Protein AF-A0A0E0GS01-F1 (afdb_monomer_lite)

Foldseek 3Di:
DDDPDAADEQDPDFDFWAWDQDADDDDDPQKDAQDDDPVHRRQWIDNQLPDIDGNGDLPDDPVNVLVVVVVCVVVVLDDPVQSVQLVVQCVVDPGDSVSVVCVVVNSNSSRYDGDDDDDDDDDDDDDGRRDTHD

Sequence (134 aa):
MARLFSPIKLPVHMPIIEFHQDEVWELPPQAEVLARSDMTGVEMFRLGDRAMGVQGHPEYSKDILMSIADRLLRNDLILDHQVDKAKASFDLRQPDKDLWKKVCRGFLKGRLQSSQQPQQQQHQKQQKAAQLVL

pLDDT: mean 82.75, std 20.48, range [32.06, 97.62]

Organism: Oryza nivara (NCBI:txid4536)

Radius of gyration: 16.57 Å; chains: 1; bounding box: 42×27×44 Å

InterPro domains:
  IPR029062 Class I glutamine amidotransferase-like [G3DSA:3.40.50.880] (2-126)
  IPR029062 Class I glutamine amidotransferase-l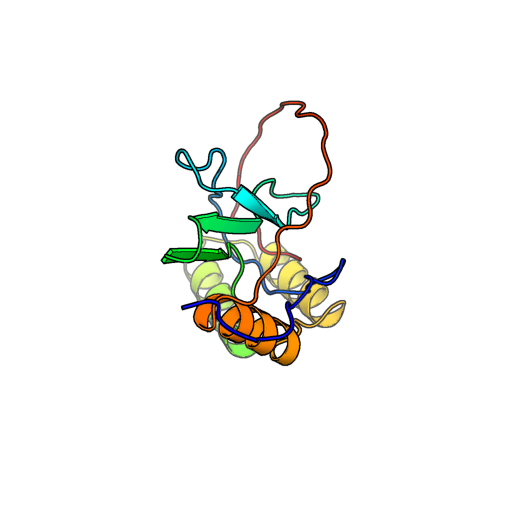ike [SSF52317] (14-109)
  IPR044992 Glutamine amidotransferase domain containing protein ChyE-like [PTHR42695] (12-110)

Secondary structure (DSSP, 8-state):
-------BPPPS------EES----SPPTTEEEEE--SS-S-SEEEETTTEEEESS-TT--HHHHHHHHHHHHTTTSS-HHHHHHHHHHHHHS---HHHHHHHHHHHHTT-BPP----------------EE--

Structure (mmCIF, N/CA/C/O backbone):
data_AF-A0A0E0GS01-F1
#
_entry.id   AF-A0A0E0GS01-F1
#
loop_
_atom_site.group_PDB
_atom_site.id
_atom_site.type_symbol
_atom_site.label_atom_id
_atom_site.label_alt_id
_atom_site.label_comp_id
_atom_site.label_asym_id
_atom_site.label_entity_id
_atom_site.label_seq_id
_atom_site.pdbx_PDB_ins_code
_atom_site.Cartn_x
_atom_site.Cartn_y
_atom_site.Cartn_z
_atom_site.occupancy
_atom_site.B_iso_or_equiv
_atom_site.auth_seq_id
_atom_site.auth_comp_id
_atom_site.auth_asym_id
_atom_site.auth_atom_id
_atom_site.pdbx_PDB_model_num
ATOM 1 N N . MET A 1 1 ? -23.626 0.649 23.499 1.00 39.34 1 MET A N 1
ATOM 2 C CA . MET A 1 1 ? -23.761 -0.717 22.946 1.00 39.34 1 MET A CA 1
ATOM 3 C C . MET A 1 1 ? -22.373 -1.307 22.748 1.00 39.34 1 MET A C 1
ATOM 5 O O . MET A 1 1 ? -21.724 -0.993 21.757 1.00 39.34 1 MET A O 1
ATOM 9 N N . ALA A 1 2 ? -21.878 -2.074 23.723 1.00 44.31 2 ALA A N 1
ATOM 10 C CA . ALA A 1 2 ? -20.568 -2.717 23.639 1.00 44.31 2 ALA A CA 1
ATOM 11 C C . ALA A 1 2 ? -20.612 -3.801 22.551 1.00 44.31 2 ALA A C 1
ATOM 13 O O . ALA A 1 2 ? -21.429 -4.718 22.614 1.00 44.31 2 ALA A O 1
ATOM 14 N N . ARG A 1 3 ? -19.794 -3.656 21.505 1.00 56.53 3 ARG A N 1
ATOM 15 C CA . ARG A 1 3 ? -19.748 -4.613 20.397 1.00 56.53 3 ARG A CA 1
ATOM 16 C C . ARG A 1 3 ? -18.987 -5.859 20.853 1.00 56.53 3 ARG A C 1
ATOM 18 O O . ARG A 1 3 ? -17.788 -5.804 21.091 1.00 56.53 3 ARG A O 1
ATOM 25 N N . LEU A 1 4 ? -19.710 -6.968 20.980 1.00 57.78 4 LEU A N 1
ATOM 26 C CA . LEU A 1 4 ? -19.246 -8.260 21.494 1.00 57.78 4 LEU A CA 1
ATOM 27 C C . LEU A 1 4 ? -18.451 -9.042 20.429 1.00 57.78 4 LEU A C 1
ATOM 29 O O . LEU A 1 4 ? -18.801 -10.161 20.066 1.00 57.78 4 LEU A O 1
ATOM 33 N N . PHE A 1 5 ? -17.416 -8.431 19.853 1.00 61.62 5 PHE A N 1
ATOM 34 C CA . PHE A 1 5 ? -16.590 -9.089 18.843 1.00 61.62 5 PHE A CA 1
ATOM 35 C C . PHE A 1 5 ? -15.165 -9.283 19.338 1.00 61.62 5 PHE A C 1
ATOM 37 O O . PHE A 1 5 ? -14.556 -8.357 19.868 1.00 61.62 5 PHE A O 1
ATOM 44 N N . SER A 1 6 ? -14.617 -10.477 19.099 1.00 73.81 6 SER A N 1
ATOM 45 C CA . SER A 1 6 ? -13.219 -10.765 19.402 1.00 73.81 6 SER A CA 1
ATOM 46 C C . SER A 1 6 ? -12.301 -9.795 18.645 1.00 73.81 6 SER A C 1
ATOM 48 O O . SER A 1 6 ? -12.467 -9.632 17.424 1.00 73.81 6 SER A O 1
ATOM 50 N N . PRO A 1 7 ? -11.354 -9.155 19.346 1.00 78.19 7 PRO A N 1
ATOM 51 C CA . PRO A 1 7 ? -10.407 -8.243 18.731 1.00 78.19 7 PRO A CA 1
ATOM 52 C C . PRO A 1 7 ? -9.440 -8.972 17.794 1.00 78.19 7 PRO A C 1
ATOM 54 O O . PRO A 1 7 ? -9.132 -10.150 17.974 1.00 78.19 7 PRO A O 1
ATOM 57 N N . ILE A 1 8 ? -8.946 -8.247 16.794 1.00 82.88 8 ILE A N 1
ATOM 58 C CA . ILE A 1 8 ? -7.881 -8.666 15.889 1.00 82.88 8 ILE A CA 1
ATOM 59 C C . ILE A 1 8 ? -6.621 -7.910 16.288 1.00 82.88 8 ILE A C 1
ATOM 61 O O . ILE A 1 8 ? -6.582 -6.678 16.248 1.00 82.88 8 ILE A O 1
ATOM 65 N N . LYS A 1 9 ? -5.588 -8.675 16.637 1.00 87.12 9 LYS A N 1
ATOM 66 C CA . LYS A 1 9 ? -4.231 -8.169 16.806 1.00 87.12 9 LYS A CA 1
ATOM 67 C C . LYS A 1 9 ? -3.534 -8.161 15.448 1.00 87.12 9 LYS A C 1
ATOM 69 O O . LYS A 1 9 ? -3.646 -9.133 14.699 1.00 87.12 9 LYS A O 1
ATOM 74 N N . LEU A 1 10 ? -2.840 -7.072 15.135 1.00 88.25 10 LEU A N 1
ATOM 75 C CA . LEU A 1 10 ? -2.025 -6.992 13.928 1.00 88.25 10 LEU A CA 1
ATOM 76 C C . LEU A 1 10 ? -0.849 -7.982 14.024 1.00 88.25 10 LEU A C 1
ATOM 78 O O . LEU A 1 10 ? -0.224 -8.069 15.087 1.00 88.25 10 LEU A O 1
ATOM 82 N N . PRO A 1 11 ? -0.547 -8.745 12.958 1.00 87.50 11 PRO A N 1
ATOM 83 C CA . PRO A 1 11 ? 0.676 -9.534 12.906 1.00 87.50 11 PRO A CA 1
ATOM 84 C C . PRO A 1 11 ? 1.915 -8.637 12.906 1.00 87.50 11 PRO A C 1
ATOM 86 O O . PRO A 1 11 ? 1.852 -7.468 12.540 1.00 87.50 11 PRO A O 1
ATOM 89 N N . VAL A 1 12 ? 3.058 -9.223 13.264 1.00 87.06 12 VAL A N 1
ATOM 90 C CA . VAL A 1 12 ? 4.358 -8.528 13.269 1.00 87.06 12 VAL A CA 1
ATOM 91 C C . VAL A 1 12 ? 4.831 -8.196 11.849 1.00 87.06 12 VAL A C 1
ATOM 93 O O . VAL A 1 12 ? 5.475 -7.176 11.643 1.00 87.06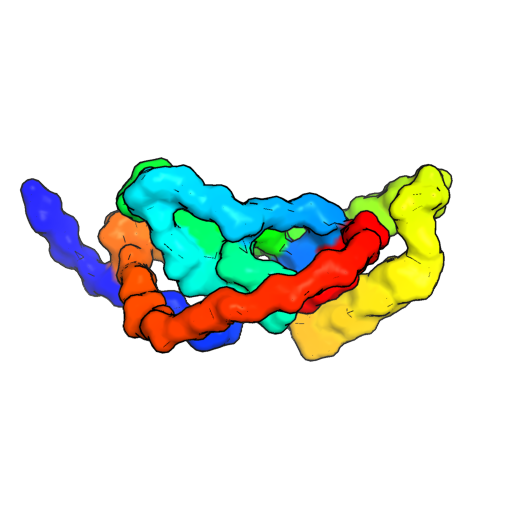 12 VAL A O 1
ATOM 96 N N . HIS A 1 13 ? 4.481 -9.029 10.866 1.00 89.94 13 HIS A N 1
ATOM 97 C CA . HIS A 1 13 ? 4.830 -8.828 9.463 1.00 89.94 13 HIS A CA 1
ATOM 98 C C . HIS A 1 13 ? 3.575 -8.803 8.597 1.00 89.94 13 HIS A C 1
ATOM 100 O O . HIS A 1 13 ? 2.733 -9.698 8.687 1.00 89.94 13 HIS A O 1
ATOM 106 N N . MET A 1 14 ? 3.470 -7.782 7.750 1.00 93.44 14 MET A N 1
ATOM 107 C CA . MET A 1 14 ? 2.351 -7.580 6.832 1.00 93.44 14 MET A CA 1
ATOM 108 C C . MET A 1 14 ? 2.900 -7.186 5.456 1.00 93.44 14 MET A C 1
ATOM 110 O O . MET A 1 14 ? 2.983 -5.997 5.165 1.00 93.44 14 MET A O 1
ATOM 114 N N . PRO A 1 15 ? 3.332 -8.153 4.626 1.00 93.56 15 PRO A N 1
ATOM 115 C CA . PRO A 1 15 ? 3.882 -7.842 3.311 1.00 93.56 15 PRO A CA 1
ATOM 116 C C . PRO A 1 15 ? 2.828 -7.161 2.436 1.00 93.56 15 PRO A C 1
ATOM 118 O O . PRO A 1 15 ? 1.670 -7.595 2.375 1.00 93.56 15 PRO A O 1
ATOM 121 N N . ILE A 1 16 ? 3.232 -6.089 1.768 1.00 95.19 16 ILE A N 1
ATOM 122 C CA . ILE A 1 16 ? 2.380 -5.206 0.975 1.00 95.19 16 ILE A CA 1
ATOM 123 C C . ILE A 1 16 ? 3.188 -4.678 -0.214 1.00 95.19 16 ILE A C 1
ATOM 125 O O . ILE A 1 16 ? 4.396 -4.852 -0.266 1.00 95.19 16 ILE A O 1
ATOM 129 N N . ILE A 1 17 ? 2.524 -4.115 -1.222 1.00 94.38 17 ILE A N 1
ATOM 130 C CA . ILE A 1 17 ? 3.223 -3.431 -2.311 1.00 94.38 17 ILE A CA 1
ATOM 131 C C . ILE A 1 17 ? 3.351 -1.957 -1.944 1.00 94.38 17 ILE A C 1
ATOM 133 O O . ILE A 1 17 ? 2.337 -1.267 -1.856 1.00 94.38 17 ILE A O 1
ATOM 137 N N . GLU A 1 18 ? 4.585 -1.480 -1.823 1.00 92.25 18 GLU A N 1
ATOM 138 C CA . GLU A 1 18 ? 4.901 -0.059 -1.666 1.00 92.25 18 GLU A CA 1
ATOM 139 C C . GLU A 1 18 ? 5.294 0.570 -3.013 1.00 92.25 18 GLU A C 1
ATOM 141 O O . GLU A 1 18 ? 6.232 0.122 -3.685 1.00 92.25 18 GLU A O 1
ATOM 146 N N . PHE A 1 19 ? 4.555 1.608 -3.422 1.00 90.12 19 PHE A N 1
ATOM 147 C CA . PHE A 1 19 ? 4.809 2.390 -4.637 1.00 90.12 19 PHE A CA 1
ATOM 148 C C . PHE A 1 19 ? 4.499 3.868 -4.387 1.00 90.12 19 PHE A C 1
ATOM 150 O O . PHE A 1 19 ? 3.433 4.367 -4.745 1.00 90.12 19 PHE A O 1
ATOM 157 N N . HIS A 1 20 ? 5.427 4.592 -3.769 1.00 88.88 20 HIS A N 1
ATOM 158 C CA . HIS A 1 20 ? 5.230 6.006 -3.464 1.00 88.88 20 HIS A CA 1
ATOM 159 C C . HIS A 1 20 ? 6.555 6.787 -3.466 1.00 88.88 20 HIS A C 1
ATOM 161 O O . HIS A 1 20 ? 7.649 6.230 -3.551 1.00 88.88 20 HIS A O 1
ATOM 167 N N . GLN A 1 21 ? 6.446 8.114 -3.461 1.00 88.06 21 GLN A N 1
ATOM 168 C CA . GLN A 1 21 ? 7.575 9.034 -3.277 1.00 88.06 21 GLN A CA 1
ATOM 169 C C . GLN A 1 21 ? 7.459 9.677 -1.903 1.00 88.06 21 GLN A C 1
ATOM 171 O O . GLN A 1 21 ? 8.327 9.531 -1.042 1.00 88.06 21 GLN A O 1
ATOM 176 N N . ASP A 1 22 ? 6.331 10.337 -1.683 1.00 91.12 22 ASP A N 1
ATOM 177 C CA . ASP A 1 22 ? 6.045 11.029 -0.440 1.00 91.12 22 ASP A CA 1
ATOM 178 C C . ASP A 1 22 ? 5.584 10.061 0.643 1.00 91.12 22 ASP A C 1
ATOM 180 O O . ASP A 1 22 ? 5.186 8.933 0.369 1.00 91.12 22 ASP A O 1
ATOM 184 N N . GLU A 1 23 ? 5.684 10.498 1.893 1.00 93.75 23 GLU A N 1
ATOM 185 C CA . GLU A 1 23 ? 5.194 9.736 3.037 1.00 93.75 23 GLU A CA 1
ATOM 186 C C . GLU A 1 23 ? 4.620 10.698 4.078 1.00 93.75 23 GLU A C 1
ATOM 188 O O . GLU A 1 23 ? 4.940 11.892 4.092 1.00 93.75 23 GLU A O 1
ATOM 193 N N . VAL A 1 24 ? 3.800 10.173 4.980 1.00 92.94 24 VAL A N 1
ATOM 194 C CA . VAL A 1 24 ? 3.299 10.939 6.122 1.00 92.94 24 VAL A CA 1
ATOM 195 C C . VAL A 1 24 ? 4.361 10.969 7.223 1.00 92.94 24 VAL A C 1
ATOM 197 O O . VAL A 1 24 ? 4.764 9.928 7.733 1.00 92.94 24 VAL A O 1
ATOM 200 N N . TRP A 1 25 ? 4.806 12.164 7.621 1.00 92.69 25 TRP A N 1
ATOM 201 C CA . TRP A 1 25 ? 5.777 12.329 8.718 1.00 92.69 25 TRP A CA 1
ATOM 202 C C . TRP A 1 25 ? 5.117 12.503 10.079 1.00 92.69 25 TRP A C 1
ATOM 204 O O . TRP A 1 25 ? 5.591 11.967 11.080 1.00 92.69 25 TRP A O 1
ATOM 214 N N . GLU A 1 26 ? 4.009 13.237 10.116 1.00 93.50 26 GLU A N 1
ATOM 215 C CA . GLU A 1 26 ? 3.305 13.576 11.345 1.00 93.50 26 GLU A CA 1
ATOM 216 C C . GLU A 1 26 ? 1.822 13.266 11.197 1.00 93.50 26 GLU A C 1
ATOM 218 O O . GLU A 1 26 ? 1.183 13.602 10.197 1.00 93.50 26 GLU A O 1
ATOM 223 N N . LEU A 1 27 ? 1.273 12.600 12.209 1.00 94.38 27 LEU A N 1
ATOM 224 C CA . LEU A 1 27 ? -0.144 12.290 12.264 1.00 94.38 27 LEU A CA 1
ATOM 225 C C . LEU A 1 27 ? -0.935 13.463 12.852 1.00 94.38 27 LEU A C 1
ATOM 227 O O . LEU A 1 27 ? -0.437 14.151 13.748 1.00 94.38 27 LEU A O 1
ATOM 231 N N . PRO A 1 28 ? -2.193 13.668 12.420 1.00 90.50 28 PRO A N 1
ATOM 232 C CA . PRO A 1 28 ? -3.066 14.622 13.084 1.00 90.50 28 PRO A CA 1
ATOM 233 C C . PRO A 1 28 ? -3.289 14.217 14.552 1.00 90.50 28 PRO A C 1
ATOM 235 O O . PRO A 1 28 ? -3.173 13.034 14.897 1.00 90.50 28 PRO A O 1
ATOM 238 N N . PRO A 1 29 ? -3.670 15.164 15.429 1.00 93.19 29 PRO A N 1
ATOM 239 C CA . PRO A 1 29 ? -4.005 14.846 16.810 1.00 93.19 29 PRO A CA 1
ATOM 240 C C . PRO A 1 29 ? -5.015 13.698 16.898 1.00 93.19 29 PRO A C 1
ATOM 242 O O . PRO A 1 29 ? -5.939 13.613 16.090 1.00 93.19 29 PRO A O 1
ATOM 245 N N . GLN A 1 30 ? -4.861 12.846 17.915 1.00 92.38 30 GLN A N 1
ATOM 246 C CA . GLN A 1 30 ? -5.728 11.686 18.190 1.00 92.38 30 GLN A CA 1
ATOM 247 C C . GLN A 1 30 ? -5.598 10.513 17.203 1.00 92.38 30 GLN A C 1
ATOM 249 O O . GLN A 1 30 ? -6.240 9.482 17.419 1.00 92.38 30 GLN A O 1
ATOM 254 N N . ALA A 1 31 ? -4.786 10.635 16.150 1.00 95.38 31 ALA A N 1
ATOM 255 C CA . ALA A 1 31 ? -4.404 9.488 15.344 1.00 95.38 31 ALA A CA 1
ATOM 256 C C . ALA A 1 31 ? -3.216 8.745 15.974 1.00 95.38 31 ALA A C 1
ATOM 258 O O . ALA A 1 31 ? -2.385 9.332 16.667 1.00 95.38 31 ALA A O 1
ATOM 259 N N . GLU A 1 32 ? -3.140 7.440 15.732 1.00 94.75 32 GLU A N 1
ATOM 260 C CA . GLU A 1 32 ? -2.040 6.598 16.201 1.00 94.75 32 GLU A CA 1
ATOM 261 C C . GLU A 1 32 ? -1.455 5.761 15.066 1.00 94.75 32 GLU A C 1
ATOM 263 O O . GLU A 1 32 ? -2.173 5.313 14.166 1.00 94.75 32 GLU A O 1
ATOM 268 N N . VAL A 1 33 ? -0.142 5.537 15.137 1.00 95.00 33 VAL A N 1
ATOM 269 C CA . VAL A 1 33 ? 0.581 4.653 14.221 1.00 95.00 33 VAL A CA 1
ATOM 270 C C . VAL A 1 33 ? 0.290 3.201 14.593 1.00 95.00 33 VAL A C 1
ATOM 272 O O . VAL A 1 33 ? 0.402 2.813 15.755 1.00 95.00 33 VAL A O 1
ATOM 275 N N . LEU A 1 34 ? -0.055 2.398 13.593 1.00 93.81 34 LEU A N 1
ATOM 276 C CA . LEU A 1 34 ? -0.347 0.972 13.707 1.00 93.81 34 LEU A CA 1
ATOM 277 C C . LEU A 1 34 ? 0.778 0.088 13.157 1.00 93.81 34 LEU A C 1
ATOM 279 O O . LEU A 1 34 ? 0.956 -1.025 13.648 1.00 93.81 34 LEU A O 1
ATOM 283 N N . ALA A 1 35 ? 1.525 0.572 12.161 1.00 93.88 35 ALA A N 1
ATOM 284 C CA . ALA A 1 35 ? 2.658 -0.134 11.568 1.00 93.88 35 ALA A CA 1
ATOM 285 C C . ALA A 1 35 ? 3.748 0.842 11.102 1.00 93.88 35 ALA A C 1
ATOM 287 O O . ALA A 1 35 ? 3.466 2.001 10.785 1.00 93.88 35 ALA A O 1
ATOM 288 N N . ARG A 1 36 ? 4.986 0.345 11.080 1.00 94.06 36 ARG A N 1
ATOM 289 C CA . ARG A 1 36 ? 6.199 1.031 10.618 1.00 94.06 36 ARG A CA 1
ATOM 290 C C . ARG A 1 36 ? 7.062 0.049 9.834 1.00 94.06 36 ARG A C 1
ATOM 292 O O . ARG A 1 36 ? 6.966 -1.155 10.081 1.00 94.06 36 ARG A O 1
ATOM 299 N N . SER A 1 37 ? 7.932 0.568 8.981 1.00 91.00 37 SER A N 1
ATOM 300 C CA . SER A 1 37 ? 9.031 -0.176 8.371 1.00 91.00 37 SER A CA 1
ATOM 301 C C . SER A 1 37 ? 10.368 0.485 8.708 1.00 91.00 37 SER A C 1
ATOM 303 O O . SER A 1 37 ? 10.411 1.524 9.370 1.00 91.00 37 SER A O 1
ATOM 305 N N . ASP A 1 38 ? 11.464 -0.116 8.245 1.00 89.25 38 ASP A N 1
ATOM 306 C CA . ASP A 1 38 ? 12.794 0.494 8.336 1.00 89.25 38 ASP A CA 1
ATOM 307 C C . ASP A 1 38 ? 12.894 1.784 7.501 1.00 89.25 38 ASP A C 1
ATOM 309 O O . ASP A 1 38 ? 13.731 2.639 7.783 1.00 89.25 38 ASP A O 1
ATOM 313 N N . MET A 1 39 ? 12.039 1.927 6.480 1.00 88.56 39 MET A N 1
ATOM 314 C CA . MET A 1 39 ? 12.071 3.038 5.527 1.00 88.56 39 MET A CA 1
ATOM 315 C C . MET A 1 39 ? 11.096 4.156 5.901 1.00 88.56 39 MET A C 1
ATOM 317 O O . MET A 1 39 ? 11.446 5.329 5.785 1.00 88.56 39 MET A O 1
ATOM 321 N N . THR A 1 40 ? 9.899 3.805 6.380 1.00 90.06 40 THR A N 1
ATOM 322 C CA . THR A 1 40 ? 8.810 4.758 6.610 1.00 90.06 40 THR A CA 1
ATOM 323 C C . THR A 1 40 ? 8.228 4.611 8.017 1.00 90.06 40 THR A C 1
ATOM 325 O O . THR A 1 40 ? 7.795 3.548 8.47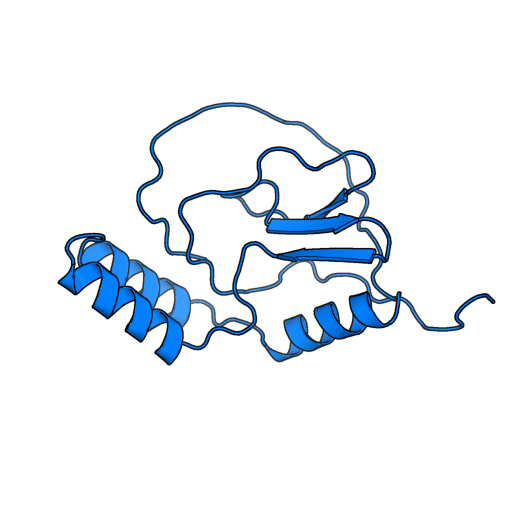2 1.00 90.06 40 THR A O 1
ATOM 328 N N . GLY A 1 41 ? 8.209 5.736 8.739 1.00 92.44 41 GLY A N 1
ATOM 329 C CA . GLY A 1 41 ? 7.787 5.798 10.142 1.00 92.44 41 GLY A CA 1
ATOM 330 C C . GLY A 1 41 ? 6.272 5.728 10.368 1.00 92.44 41 GLY A C 1
ATOM 331 O O . GLY A 1 41 ? 5.844 5.525 11.510 1.00 92.44 41 GLY A O 1
ATOM 332 N N . VAL A 1 42 ? 5.470 5.901 9.311 1.00 95.62 42 VAL A N 1
ATOM 333 C CA . VAL A 1 42 ? 4.000 5.847 9.327 1.00 95.62 42 VAL A CA 1
ATOM 334 C C . VAL A 1 42 ? 3.507 5.053 8.114 1.00 95.62 42 VAL A C 1
ATOM 336 O O . VAL A 1 42 ? 3.053 5.623 7.129 1.00 95.62 42 VAL A O 1
ATOM 339 N N . GLU A 1 43 ? 3.571 3.725 8.198 1.00 95.44 43 GLU A N 1
ATOM 340 C CA . GLU A 1 43 ? 3.049 2.850 7.130 1.00 95.44 43 GLU A CA 1
ATOM 341 C C . GLU A 1 43 ? 1.542 2.663 7.229 1.00 95.44 43 GLU A C 1
ATOM 343 O O . GLU A 1 43 ? 0.821 2.499 6.249 1.00 95.44 43 GLU A O 1
ATOM 348 N N . MET A 1 44 ? 1.043 2.661 8.459 1.00 96.19 44 MET A N 1
ATOM 349 C CA . MET A 1 44 ? -0.365 2.474 8.740 1.00 96.19 44 MET A CA 1
ATOM 350 C C . MET A 1 44 ? -0.728 3.286 9.968 1.00 96.19 44 MET A C 1
ATOM 352 O O . MET A 1 44 ? -0.011 3.260 10.970 1.00 96.19 44 MET A O 1
ATOM 356 N N . PHE A 1 45 ? -1.864 3.968 9.923 1.00 95.94 45 PHE A N 1
ATOM 357 C CA . PHE A 1 45 ? -2.389 4.716 11.058 1.00 95.94 45 PHE A CA 1
ATOM 358 C C . PHE A 1 45 ? -3.906 4.601 11.143 1.00 95.94 45 PHE A C 1
ATOM 360 O O . PHE A 1 45 ? -4.575 4.208 10.185 1.00 95.94 45 PHE A O 1
ATOM 367 N N . ARG A 1 46 ? -4.470 4.989 12.286 1.00 95.00 46 ARG A N 1
ATOM 368 C CA . ARG A 1 46 ? -5.918 5.179 12.421 1.00 95.00 46 ARG A CA 1
ATOM 369 C C . ARG A 1 46 ? -6.270 6.395 13.257 1.00 95.00 46 ARG A C 1
ATOM 371 O O . ARG A 1 46 ? -5.519 6.776 14.148 1.00 95.00 46 ARG A O 1
ATOM 378 N N . LEU A 1 47 ? -7.452 6.945 13.003 1.00 94.38 47 LEU A N 1
ATOM 379 C CA . LEU A 1 47 ? -8.110 7.965 13.816 1.00 94.38 47 LEU A CA 1
ATOM 380 C C . LEU A 1 47 ? -9.337 7.336 14.488 1.00 94.38 47 LEU A C 1
ATOM 382 O O . LEU A 1 47 ? -10.434 7.301 13.917 1.00 94.38 47 LEU A O 1
ATOM 386 N N . GLY A 1 48 ? -9.130 6.788 15.689 1.00 90.38 48 GLY A N 1
ATOM 387 C CA . GLY A 1 48 ? -10.134 5.986 16.391 1.00 90.38 48 GLY A CA 1
ATOM 388 C C . GLY A 1 48 ? -10.679 4.862 15.502 1.00 90.38 48 GLY A C 1
ATOM 389 O O . GLY A 1 48 ? -9.911 4.113 14.901 1.00 90.38 48 GLY A O 1
ATOM 390 N N . ASP A 1 49 ? -12.005 4.785 15.388 1.00 90.62 49 ASP A N 1
ATOM 391 C CA . ASP A 1 49 ? -12.707 3.842 14.500 1.00 90.62 49 ASP A CA 1
ATOM 392 C C . ASP A 1 49 ? -13.265 4.531 13.237 1.00 90.62 49 ASP A C 1
ATOM 394 O O . ASP A 1 49 ? -14.136 3.992 12.557 1.00 90.62 49 ASP A O 1
ATOM 398 N N . ARG A 1 50 ? -12.822 5.764 12.949 1.00 92.06 50 ARG A N 1
ATOM 399 C CA . ARG A 1 50 ? -13.406 6.621 11.900 1.00 92.06 50 ARG A CA 1
ATOM 400 C C . ARG A 1 50 ? -12.659 6.534 10.581 1.00 92.06 50 ARG A C 1
ATOM 402 O O . ARG A 1 50 ? -13.283 6.485 9.528 1.00 92.06 50 ARG A O 1
ATOM 409 N N . ALA A 1 51 ? -11.333 6.540 10.648 1.00 95.19 51 ALA A N 1
ATOM 410 C CA . ALA A 1 51 ? -10.476 6.454 9.478 1.00 95.19 51 ALA A CA 1
ATOM 411 C C . ALA A 1 51 ? -9.255 5.582 9.764 1.00 95.19 51 ALA A C 1
ATOM 413 O O . ALA A 1 51 ? -8.758 5.548 10.891 1.00 95.19 51 ALA A O 1
ATOM 414 N N . MET A 1 52 ? -8.777 4.909 8.724 1.00 95.88 52 MET A N 1
ATOM 415 C CA . MET A 1 52 ? -7.532 4.156 8.709 1.00 95.88 52 MET A CA 1
ATOM 416 C C . MET A 1 52 ? -6.818 4.484 7.406 1.00 95.88 52 MET A C 1
ATOM 418 O O . MET A 1 52 ? -7.443 4.446 6.347 1.00 95.88 52 MET A O 1
ATOM 422 N N . GLY A 1 53 ? -5.539 4.825 7.502 1.00 95.69 53 GLY A N 1
ATOM 423 C CA . GLY A 1 53 ? -4.661 5.021 6.357 1.00 95.69 53 GLY A CA 1
ATOM 424 C C . GLY A 1 53 ? -3.639 3.896 6.284 1.00 95.69 53 GLY A C 1
ATOM 425 O O . GLY A 1 53 ? -3.184 3.410 7.321 1.00 95.69 53 GLY A O 1
ATOM 426 N N . VAL A 1 54 ? -3.306 3.494 5.063 1.00 95.62 54 VAL A N 1
ATOM 427 C CA . VAL A 1 54 ? -2.207 2.582 4.733 1.00 95.62 54 VAL A CA 1
ATOM 428 C C . VAL A 1 54 ? -1.430 3.255 3.604 1.00 95.62 54 VAL A C 1
ATOM 430 O O . VAL A 1 54 ? -2.061 3.752 2.671 1.00 95.62 54 VAL A O 1
ATOM 433 N N . GLN A 1 55 ? -0.108 3.344 3.736 1.00 95.56 55 GLN A N 1
ATOM 434 C CA . GLN A 1 55 ? 0.772 3.954 2.740 1.00 95.56 55 GLN A CA 1
ATOM 435 C C . GLN A 1 55 ? 0.933 3.039 1.519 1.00 95.56 55 GLN A C 1
ATOM 437 O O . GLN A 1 55 ? 0.830 3.519 0.388 1.00 95.56 55 GLN A O 1
ATOM 442 N N . GLY A 1 56 ? 1.087 1.737 1.761 1.00 94.06 56 GLY A N 1
ATOM 443 C CA . GLY A 1 56 ? 1.104 0.722 0.721 1.00 94.06 56 GLY A CA 1
ATOM 444 C C . GLY A 1 56 ? -0.255 0.399 0.111 1.00 94.06 56 GLY A C 1
ATOM 445 O O . GLY A 1 56 ? -1.320 0.822 0.569 1.00 94.06 56 GLY A O 1
ATOM 446 N N . HIS A 1 57 ? -0.202 -0.447 -0.914 1.00 95.62 57 HIS A N 1
ATOM 447 C CA . HIS A 1 57 ? -1.324 -0.793 -1.775 1.00 95.62 57 HIS A CA 1
ATOM 448 C C . HIS A 1 57 ? -1.766 -2.255 -1.600 1.00 95.62 57 HIS A C 1
ATOM 450 O O . HIS A 1 57 ? -1.343 -3.133 -2.366 1.00 95.62 57 HIS A O 1
ATOM 456 N N . PRO A 1 58 ? -2.642 -2.573 -0.624 1.00 94.00 58 PRO A N 1
ATOM 457 C CA . PRO A 1 58 ? -3.178 -3.930 -0.469 1.00 94.00 58 PRO A CA 1
ATOM 458 C C . PRO A 1 58 ? -4.029 -4.383 -1.671 1.00 94.00 58 PRO A C 1
ATOM 460 O O . PRO A 1 58 ? -4.295 -5.575 -1.849 1.00 94.00 58 PRO A O 1
ATOM 463 N N . GLU A 1 59 ? -4.481 -3.439 -2.496 1.00 94.12 59 GLU A N 1
ATOM 464 C CA . GLU A 1 59 ? -5.258 -3.657 -3.709 1.00 94.12 59 GLU A CA 1
ATOM 465 C C . GLU A 1 59 ? -4.400 -4.021 -4.929 1.00 94.12 59 GLU A C 1
ATOM 467 O O . GLU A 1 59 ? -4.919 -4.607 -5.885 1.00 94.12 59 GLU A O 1
ATOM 472 N N . TYR A 1 60 ? -3.091 -3.751 -4.901 1.00 94.19 60 TYR A N 1
ATOM 473 C CA . TYR A 1 60 ? -2.228 -3.976 -6.060 1.00 94.19 60 TYR A CA 1
ATOM 474 C C . TYR A 1 60 ? -1.967 -5.467 -6.308 1.00 94.19 60 TYR A C 1
ATOM 476 O O . TYR A 1 60 ? -1.981 -6.327 -5.424 1.00 94.19 60 TYR A O 1
ATOM 484 N N . SER A 1 61 ? -1.777 -5.803 -7.578 1.00 92.69 61 SER A N 1
ATOM 485 C CA . SER A 1 61 ? -1.218 -7.073 -8.042 1.00 92.69 61 SER A CA 1
ATOM 486 C C . SER A 1 61 ? 0.119 -6.809 -8.731 1.00 92.69 61 SER A C 1
ATOM 488 O O . SER A 1 61 ? 0.452 -5.656 -9.009 1.00 92.69 61 SER A O 1
ATOM 490 N N . LYS A 1 62 ? 0.852 -7.879 -9.067 1.00 91.62 62 LYS A N 1
ATOM 491 C CA . LYS A 1 62 ? 2.040 -7.772 -9.922 1.00 91.62 62 LYS A CA 1
ATOM 492 C C . LYS A 1 62 ? 1.717 -7.048 -11.230 1.00 91.62 62 LYS A C 1
ATOM 494 O O . LYS A 1 62 ? 2.466 -6.174 -11.637 1.00 91.62 62 LYS A O 1
ATOM 499 N N . ASP A 1 63 ? 0.578 -7.352 -11.844 1.00 95.06 63 ASP A N 1
ATOM 500 C CA . ASP A 1 63 ? 0.196 -6.752 -13.126 1.00 95.06 63 ASP A CA 1
ATOM 501 C C . ASP A 1 63 ? -0.053 -5.244 -13.008 1.00 95.06 63 ASP A C 1
ATOM 503 O O . ASP A 1 63 ? 0.400 -4.478 -13.854 1.00 95.06 63 ASP A O 1
ATOM 507 N N . ILE A 1 64 ? -0.723 -4.801 -11.935 1.00 94.75 64 ILE A N 1
ATOM 508 C CA . ILE A 1 64 ? -0.933 -3.369 -11.666 1.00 94.75 64 ILE A CA 1
ATOM 509 C C . ILE A 1 64 ? 0.413 -2.681 -11.430 1.00 94.75 64 ILE A C 1
ATOM 511 O O . ILE A 1 64 ? 0.694 -1.652 -12.043 1.00 94.75 64 ILE A O 1
ATOM 515 N N . LEU A 1 65 ? 1.256 -3.279 -10.586 1.00 93.94 65 LEU A N 1
ATOM 516 C CA . LEU A 1 65 ? 2.595 -2.792 -10.272 1.00 93.94 65 LEU A CA 1
ATOM 517 C C . LEU A 1 65 ? 3.439 -2.602 -11.541 1.00 93.94 65 LEU A C 1
ATOM 519 O O . LEU A 1 65 ? 3.961 -1.513 -11.775 1.00 93.94 65 LEU A O 1
ATOM 523 N N . MET A 1 66 ? 3.519 -3.633 -12.386 1.00 94.62 66 MET A N 1
ATOM 524 C CA . MET A 1 66 ? 4.285 -3.581 -13.632 1.00 94.62 66 MET A CA 1
ATOM 525 C C . MET A 1 66 ? 3.672 -2.598 -14.629 1.00 94.62 66 MET A C 1
ATOM 527 O O . MET A 1 66 ? 4.396 -1.818 -15.233 1.00 94.62 66 MET A O 1
ATOM 531 N N . SER A 1 67 ? 2.342 -2.539 -14.745 1.00 96.25 67 SER A N 1
ATOM 532 C CA . SER A 1 67 ? 1.687 -1.571 -15.629 1.00 96.25 67 SER A CA 1
ATOM 533 C C . SER A 1 67 ? 1.974 -0.119 -15.232 1.00 96.25 67 SER A C 1
ATOM 535 O O . SER A 1 67 ? 2.076 0.741 -16.113 1.00 96.25 67 SER A O 1
ATOM 537 N N . ILE A 1 68 ? 2.061 0.179 -13.931 1.00 94.44 68 ILE A N 1
ATOM 538 C CA . ILE A 1 68 ? 2.426 1.511 -13.437 1.00 94.44 68 ILE A CA 1
ATOM 539 C C . ILE A 1 68 ? 3.907 1.773 -13.710 1.00 94.44 68 ILE A C 1
ATOM 541 O O . ILE A 1 68 ? 4.226 2.818 -14.278 1.00 94.44 68 ILE A O 1
ATOM 545 N N . ALA A 1 69 ? 4.786 0.828 -13.364 1.00 94.00 69 ALA A N 1
ATOM 546 C CA . ALA A 1 69 ? 6.225 0.939 -13.582 1.00 94.00 69 ALA A CA 1
ATOM 547 C C . ALA A 1 69 ? 6.556 1.191 -15.061 1.00 94.00 69 ALA A C 1
ATOM 549 O O . ALA A 1 69 ? 7.210 2.180 -15.382 1.00 94.00 69 ALA A O 1
ATOM 550 N N . ASP A 1 70 ? 5.997 0.392 -15.971 1.00 95.69 70 ASP A N 1
ATOM 551 C CA . ASP A 1 70 ? 6.181 0.546 -17.415 1.00 95.69 70 ASP A CA 1
ATOM 552 C C . ASP A 1 70 ? 5.724 1.923 -17.904 1.00 95.69 70 ASP A C 1
ATOM 554 O O . ASP A 1 70 ? 6.359 2.540 -18.760 1.00 95.69 70 ASP A O 1
ATOM 558 N N . ARG A 1 71 ? 4.602 2.429 -17.374 1.00 96.56 71 ARG A N 1
ATOM 559 C CA . ARG A 1 71 ? 4.114 3.763 -17.732 1.00 96.56 71 ARG A CA 1
ATOM 560 C C . ARG A 1 71 ? 5.074 4.845 -17.252 1.00 96.56 71 ARG A C 1
ATOM 562 O O . ARG A 1 71 ? 5.311 5.777 -18.008 1.00 96.56 71 ARG A O 1
ATOM 569 N N . LEU A 1 72 ? 5.600 4.754 -16.034 1.00 95.06 72 LEU A N 1
ATOM 570 C CA . LEU A 1 72 ? 6.536 5.754 -15.519 1.00 95.06 72 LEU A CA 1
ATOM 571 C C . LEU A 1 72 ? 7.883 5.705 -16.242 1.00 95.06 72 LEU A C 1
ATOM 573 O O . LEU A 1 72 ? 8.418 6.762 -16.561 1.00 95.06 72 LEU A O 1
ATOM 577 N N . LEU A 1 73 ? 8.378 4.506 -16.561 1.00 95.19 73 LEU A N 1
ATOM 578 C CA . LEU A 1 73 ? 9.611 4.313 -17.322 1.00 95.19 73 LEU A CA 1
ATOM 579 C C . LEU A 1 73 ? 9.499 4.942 -18.715 1.00 95.19 73 LEU A C 1
ATOM 581 O O . LEU A 1 73 ? 10.354 5.720 -19.111 1.00 95.19 73 LEU A O 1
ATOM 585 N N . ARG A 1 74 ? 8.387 4.704 -19.428 1.00 97.62 74 ARG A N 1
ATOM 586 C CA . ARG A 1 74 ? 8.132 5.320 -20.746 1.00 97.62 74 ARG A CA 1
ATOM 587 C C . ARG A 1 74 ? 8.007 6.846 -20.725 1.00 97.62 74 ARG A C 1
ATOM 589 O O . ARG A 1 74 ? 8.019 7.451 -21.790 1.00 97.62 74 ARG A O 1
ATOM 596 N N . ASN A 1 75 ? 7.799 7.444 -19.554 1.00 97.06 75 ASN A N 1
ATOM 597 C CA . ASN A 1 75 ? 7.726 8.894 -19.378 1.00 97.06 75 ASN A CA 1
ATOM 598 C C . ASN A 1 75 ? 8.988 9.454 -18.697 1.00 97.06 75 ASN A C 1
ATOM 600 O O . ASN A 1 75 ? 8.947 10.580 -18.209 1.00 97.06 75 ASN A O 1
ATOM 604 N N . ASP A 1 76 ? 10.068 8.668 -18.609 1.00 95.50 76 ASP A N 1
ATOM 605 C CA . ASP A 1 76 ? 11.344 9.055 -17.994 1.00 95.50 76 ASP A CA 1
ATOM 606 C C . ASP A 1 76 ? 11.218 9.512 -16.524 1.00 95.50 76 ASP A C 1
ATOM 608 O O . ASP A 1 76 ? 12.027 10.286 -16.014 1.00 95.50 76 ASP A O 1
ATOM 612 N N . LEU A 1 77 ? 10.186 9.034 -15.817 1.00 93.50 77 LEU A N 1
ATOM 613 C CA . LEU A 1 77 ? 9.935 9.362 -14.406 1.00 93.50 77 LEU A CA 1
ATOM 614 C C . LEU A 1 77 ? 10.630 8.394 -13.441 1.00 93.50 77 LEU A C 1
ATOM 616 O O . LEU A 1 77 ? 10.758 8.694 -12.253 1.00 93.50 77 LEU A O 1
ATOM 620 N N . ILE A 1 78 ? 11.051 7.232 -13.945 1.00 93.25 78 ILE A N 1
ATOM 621 C CA . ILE A 1 78 ? 11.870 6.236 -13.247 1.00 93.25 78 ILE A CA 1
ATOM 622 C C . ILE A 1 78 ? 12.872 5.615 -14.226 1.00 93.25 78 ILE A C 1
ATOM 624 O O . ILE A 1 78 ? 12.695 5.696 -15.437 1.00 93.25 78 ILE A O 1
ATOM 628 N N . LEU A 1 79 ? 13.900 4.970 -13.687 1.00 94.81 79 LEU A N 1
ATOM 629 C CA . LEU A 1 79 ? 14.980 4.308 -14.416 1.00 94.81 79 LEU A CA 1
ATOM 630 C C . LEU A 1 79 ? 14.755 2.790 -14.480 1.00 94.81 79 LEU A C 1
ATOM 632 O O . LEU A 1 79 ? 14.145 2.219 -13.573 1.00 94.81 79 LEU A O 1
ATOM 636 N N . ASP A 1 80 ? 15.316 2.116 -15.489 1.00 95.38 80 ASP A N 1
ATOM 637 C CA . ASP A 1 80 ? 15.172 0.660 -15.680 1.00 95.38 80 ASP A CA 1
ATOM 638 C C . ASP A 1 80 ? 15.527 -0.144 -14.421 1.00 95.38 80 ASP A C 1
ATOM 640 O O . ASP A 1 80 ? 14.773 -1.014 -13.986 1.00 95.38 80 ASP A O 1
ATOM 644 N N . HIS A 1 81 ? 16.623 0.220 -13.747 1.00 94.56 81 HIS A N 1
ATOM 645 C CA . HIS A 1 81 ? 17.057 -0.478 -12.536 1.00 94.56 81 HIS A CA 1
ATOM 646 C C . HIS A 1 81 ? 16.045 -0.369 -11.379 1.00 94.56 81 HIS A C 1
ATOM 648 O O . HIS A 1 81 ? 16.024 -1.229 -10.497 1.00 94.56 81 HIS A O 1
ATOM 654 N N . GLN A 1 82 ? 15.205 0.676 -11.350 1.00 92.00 82 GLN A N 1
ATOM 655 C CA . GLN A 1 82 ? 14.134 0.802 -10.357 1.00 92.00 82 GLN A CA 1
ATOM 656 C C . GLN A 1 82 ? 13.019 -0.209 -10.645 1.00 92.00 82 GLN A C 1
ATOM 658 O O . GLN A 1 82 ? 12.485 -0.799 -9.706 1.00 92.00 82 GLN A O 1
ATOM 663 N N . VAL A 1 83 ? 12.715 -0.460 -11.923 1.00 93.06 83 VAL A N 1
ATOM 664 C CA . VAL A 1 83 ? 11.760 -1.494 -12.353 1.00 93.06 83 VAL A CA 1
ATOM 665 C C . VAL A 1 83 ? 12.292 -2.892 -12.031 1.00 93.06 83 VAL A C 1
ATOM 667 O O . VAL A 1 83 ? 11.568 -3.711 -11.462 1.00 93.06 83 VAL A O 1
ATOM 670 N N . ASP A 1 84 ? 13.572 -3.151 -12.303 1.00 93.25 84 ASP A N 1
ATOM 671 C CA . ASP A 1 84 ? 14.209 -4.431 -11.973 1.00 93.25 84 ASP A CA 1
ATOM 672 C C . ASP A 1 84 ? 14.182 -4.707 -10.468 1.00 93.25 84 ASP A C 1
ATOM 674 O O . ASP A 1 84 ? 13.810 -5.802 -10.032 1.00 93.25 84 ASP A O 1
ATOM 678 N N . LYS A 1 85 ? 14.504 -3.690 -9.657 1.00 91.00 85 LYS A N 1
ATOM 679 C CA . LYS A 1 85 ? 14.444 -3.781 -8.195 1.00 91.00 85 LYS A CA 1
ATOM 680 C C . LYS A 1 85 ? 13.026 -4.106 -7.710 1.00 91.00 85 LYS A C 1
ATOM 682 O O . LYS A 1 85 ? 12.877 -4.958 -6.837 1.00 91.00 85 LYS A O 1
ATOM 687 N N . ALA A 1 86 ? 12.002 -3.485 -8.297 1.00 89.00 86 ALA A N 1
ATOM 688 C CA . ALA A 1 86 ? 10.590 -3.751 -8.000 1.00 89.00 86 ALA A CA 1
ATOM 689 C C . ALA A 1 86 ? 10.185 -5.196 -8.248 1.00 89.00 86 ALA A C 1
ATOM 691 O O . ALA A 1 86 ? 9.495 -5.834 -7.451 1.00 89.00 86 ALA A O 1
ATOM 692 N N . LYS A 1 87 ? 10.596 -5.704 -9.410 1.00 91.12 87 LYS A N 1
ATOM 693 C CA . LYS A 1 87 ? 10.269 -7.051 -9.846 1.00 91.12 87 LYS A CA 1
ATOM 694 C C . LYS A 1 87 ? 10.952 -8.066 -8.937 1.00 91.12 87 LYS A C 1
ATOM 696 O O . LYS A 1 87 ? 10.295 -8.987 -8.457 1.00 91.12 87 LYS A O 1
ATOM 701 N N . ALA A 1 88 ? 12.232 -7.845 -8.639 1.00 92.06 88 ALA A N 1
ATOM 702 C CA . ALA A 1 88 ? 12.995 -8.679 -7.722 1.00 92.06 88 ALA A CA 1
ATOM 703 C C . ALA A 1 88 ? 12.406 -8.670 -6.301 1.00 92.06 88 ALA A C 1
ATOM 705 O O . ALA A 1 88 ? 12.294 -9.732 -5.689 1.00 92.06 88 ALA A O 1
ATOM 706 N N . SER A 1 89 ? 11.983 -7.510 -5.779 1.00 88.38 89 SER A N 1
ATOM 707 C CA . SER A 1 89 ? 11.376 -7.432 -4.444 1.00 88.38 89 SER A CA 1
ATOM 708 C C . SER A 1 89 ? 10.033 -8.152 -4.376 1.00 88.38 89 SER A C 1
ATOM 710 O O . SER A 1 89 ? 9.800 -8.903 -3.432 1.00 88.38 89 SER A O 1
ATOM 712 N N . PHE A 1 90 ? 9.183 -7.982 -5.394 1.00 89.88 90 PHE A N 1
ATOM 713 C CA . PHE A 1 90 ? 7.905 -8.689 -5.479 1.00 89.88 90 PHE A CA 1
ATOM 714 C C . PHE A 1 90 ? 8.104 -10.213 -5.506 1.00 89.88 90 PHE A C 1
ATOM 716 O O . PHE A 1 90 ? 7.384 -10.949 -4.831 1.00 89.88 90 PHE A O 1
ATOM 723 N N . ASP A 1 91 ? 9.085 -10.691 -6.275 1.00 89.38 91 ASP A N 1
ATOM 724 C CA . ASP A 1 91 ? 9.368 -12.124 -6.402 1.00 89.38 91 ASP A CA 1
ATOM 725 C C . ASP A 1 91 ? 9.999 -12.713 -5.129 1.00 89.38 91 ASP A C 1
ATOM 727 O O . ASP A 1 91 ? 9.741 -13.871 -4.798 1.00 89.38 91 ASP A O 1
ATOM 731 N N . LEU A 1 92 ? 10.760 -11.915 -4.371 1.00 90.94 92 LEU A N 1
ATOM 732 C CA . LEU A 1 92 ? 11.307 -12.312 -3.071 1.00 90.94 92 LEU A CA 1
ATOM 733 C C . LEU A 1 92 ? 10.221 -12.426 -1.992 1.00 90.94 92 LEU A C 1
ATOM 735 O O . LEU A 1 92 ? 10.280 -13.320 -1.143 1.00 90.94 92 LEU A O 1
ATOM 739 N N . ARG A 1 93 ? 9.247 -11.510 -1.989 1.00 87.94 93 ARG A N 1
ATOM 740 C CA . ARG A 1 93 ? 8.181 -11.471 -0.987 1.00 87.94 93 ARG A CA 1
ATOM 741 C C . ARG A 1 93 ? 6.884 -10.959 -1.596 1.00 87.94 93 ARG A C 1
ATOM 743 O O . ARG A 1 93 ? 6.716 -9.771 -1.847 1.00 87.94 93 ARG A O 1
ATOM 750 N N . GLN A 1 94 ? 5.935 -11.871 -1.766 1.00 89.19 94 GLN A N 1
ATOM 751 C CA . GLN A 1 94 ? 4.620 -11.526 -2.291 1.00 89.19 94 GLN A CA 1
ATOM 752 C C . GLN A 1 94 ? 3.743 -10.862 -1.217 1.00 89.19 94 GLN A C 1
ATOM 754 O O . GLN A 1 94 ? 3.820 -11.242 -0.043 1.00 89.19 94 GLN A O 1
ATOM 759 N N . PRO A 1 95 ? 2.875 -9.910 -1.603 1.00 92.44 95 PRO A N 1
ATOM 760 C CA . PRO A 1 95 ? 1.918 -9.302 -0.686 1.00 92.44 95 PRO A CA 1
ATOM 761 C C . PRO A 1 95 ? 0.867 -10.318 -0.227 1.00 92.44 95 PRO A C 1
ATOM 763 O O . PRO A 1 95 ? 0.423 -11.172 -0.999 1.00 92.44 95 PRO A O 1
ATOM 766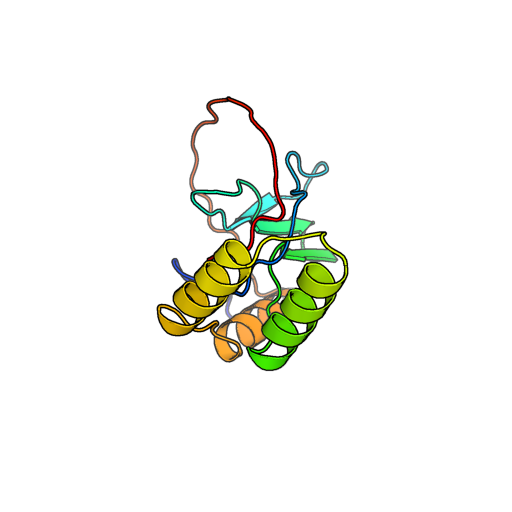 N N . ASP A 1 96 ? 0.395 -10.182 1.013 1.00 94.44 96 ASP A N 1
ATOM 767 C CA . ASP A 1 96 ? -0.636 -11.065 1.569 1.00 94.44 96 ASP A CA 1
ATOM 768 C C . ASP A 1 96 ? -2.023 -10.407 1.503 1.00 94.44 96 ASP A C 1
ATOM 770 O O . ASP A 1 96 ? -2.480 -9.716 2.420 1.00 94.44 96 ASP A O 1
ATOM 774 N N . LYS A 1 97 ? -2.725 -10.629 0.386 1.00 93.12 97 LYS A N 1
ATOM 775 C CA . LYS A 1 97 ? -4.060 -10.050 0.156 1.00 93.12 97 LYS A CA 1
ATOM 776 C C . LYS A 1 97 ? -5.103 -10.532 1.160 1.00 93.12 97 LYS A C 1
ATOM 778 O O . LYS A 1 97 ? -5.991 -9.762 1.538 1.00 93.12 97 LYS A O 1
ATOM 783 N N . ASP A 1 98 ? -5.026 -11.785 1.599 1.00 95.06 98 ASP A N 1
ATOM 784 C CA . ASP A 1 98 ? -5.994 -12.339 2.547 1.00 95.06 98 ASP A CA 1
ATOM 785 C C . ASP A 1 98 ? -5.792 -11.767 3.947 1.00 95.06 98 ASP A C 1
ATOM 787 O O . ASP A 1 98 ? -6.769 -11.490 4.658 1.00 95.06 98 ASP A O 1
ATOM 791 N N . LEU A 1 99 ? -4.540 -11.533 4.335 1.00 94.75 99 LEU A N 1
ATOM 792 C CA . LEU A 1 99 ? -4.204 -10.812 5.548 1.00 94.75 99 LEU A CA 1
ATOM 793 C C . LEU A 1 99 ? -4.728 -9.380 5.504 1.00 94.75 99 LEU A C 1
ATOM 795 O O . LEU A 1 99 ? -5.484 -8.990 6.397 1.00 94.75 99 LEU A O 1
ATOM 799 N N . TRP A 1 100 ? -4.420 -8.618 4.455 1.00 95.62 100 TRP A N 1
ATOM 800 C CA . TRP A 1 100 ? -4.891 -7.236 4.338 1.00 95.62 100 TRP A CA 1
ATOM 801 C C . TRP A 1 100 ? -6.416 -7.143 4.281 1.00 95.62 100 TRP A C 1
ATOM 803 O O . TRP A 1 100 ? -7.021 -6.291 4.935 1.00 95.62 100 TRP A O 1
ATOM 813 N N . LYS A 1 101 ? -7.085 -8.100 3.631 1.00 95.75 101 LYS A N 1
ATOM 814 C CA . LYS A 1 101 ? -8.547 -8.226 3.679 1.00 95.75 101 LYS A CA 1
ATOM 815 C C . LYS A 1 101 ? -9.062 -8.430 5.106 1.00 95.75 101 LYS A C 1
ATOM 817 O O . LYS A 1 101 ? -10.094 -7.853 5.469 1.00 95.75 101 LYS A O 1
ATOM 822 N N . LYS A 1 102 ? -8.386 -9.237 5.933 1.00 94.50 102 LYS A N 1
ATOM 823 C CA . LYS A 1 102 ? -8.734 -9.415 7.356 1.00 94.50 102 LYS A CA 1
ATOM 824 C C . LYS A 1 102 ? -8.508 -8.130 8.150 1.00 94.50 102 LYS A C 1
ATOM 826 O O . LYS A 1 102 ? -9.388 -7.786 8.939 1.00 94.50 102 LYS A O 1
ATOM 831 N N . VAL A 1 103 ? -7.405 -7.418 7.913 1.00 94.44 103 VAL A N 1
ATOM 832 C CA . VAL A 1 103 ? -7.083 -6.132 8.558 1.00 94.44 103 VAL A CA 1
ATOM 833 C C . VAL A 1 103 ? -8.150 -5.083 8.236 1.00 94.44 103 VAL A C 1
ATOM 835 O O . VAL A 1 103 ? -8.801 -4.579 9.153 1.00 94.44 103 VAL A O 1
ATOM 838 N N . CYS A 1 104 ? -8.443 -4.850 6.954 1.00 94.94 104 CYS A N 1
ATOM 839 C CA . CYS A 1 104 ? -9.458 -3.887 6.517 1.00 94.94 104 CYS A CA 1
ATOM 840 C C . CYS A 1 104 ? -10.849 -4.228 7.073 1.00 94.94 104 CYS A C 1
ATOM 842 O O . CYS A 1 104 ? -11.540 -3.373 7.627 1.00 94.94 104 CYS A O 1
ATOM 844 N N . ARG A 1 105 ? -11.262 -5.503 7.018 1.00 94.38 105 ARG A N 1
ATOM 845 C CA . ARG A 1 105 ? -12.526 -5.951 7.637 1.00 94.38 105 ARG A CA 1
ATOM 846 C C . ARG A 1 105 ? -12.509 -5.837 9.160 1.00 94.38 105 ARG A C 1
ATOM 848 O O . ARG A 1 105 ? -13.572 -5.724 9.768 1.00 94.38 105 ARG A O 1
ATOM 855 N N . GLY A 1 106 ? -11.344 -5.960 9.787 1.00 93.50 106 GLY A N 1
ATOM 856 C CA . GLY A 1 106 ? -11.146 -5.762 11.218 1.00 93.50 106 GLY A CA 1
ATOM 857 C C . GLY A 1 106 ? -11.439 -4.324 11.609 1.00 93.50 106 GLY A C 1
ATOM 858 O O . GLY A 1 106 ? -12.293 -4.101 12.466 1.00 93.50 106 GLY A O 1
ATOM 859 N N . PHE A 1 107 ? -10.820 -3.376 10.908 1.00 93.69 107 PHE A N 1
ATOM 860 C CA . PHE A 1 10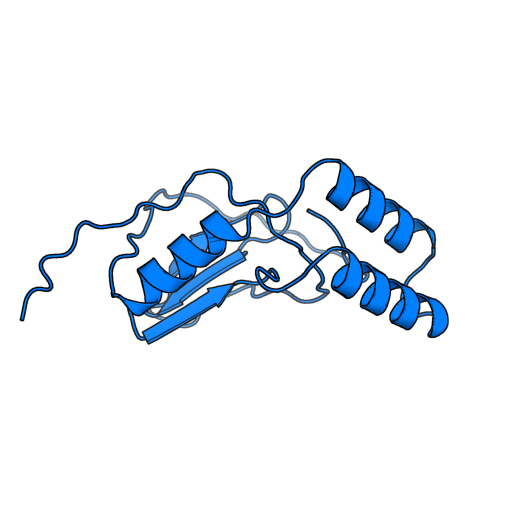7 ? -11.053 -1.948 11.087 1.00 93.69 107 PHE A CA 1
ATOM 861 C C . PHE A 1 107 ? -12.523 -1.566 10.865 1.00 93.69 107 PHE A C 1
ATOM 863 O O . PHE A 1 107 ? -13.160 -1.050 11.778 1.00 93.69 107 PHE A O 1
ATOM 870 N N . LEU A 1 108 ? -13.113 -1.940 9.723 1.00 93.81 108 LEU A N 1
ATOM 871 C CA . LEU A 1 108 ? -14.512 -1.614 9.395 1.00 93.81 108 LEU A CA 1
ATOM 872 C C . LEU A 1 108 ? -15.532 -2.182 10.398 1.00 93.81 108 LEU A C 1
ATOM 874 O O . LEU A 1 108 ? -16.657 -1.695 10.499 1.00 93.81 108 LEU A O 1
ATOM 878 N N . LYS A 1 109 ? -15.165 -3.235 11.136 1.00 92.81 109 LYS A N 1
ATOM 879 C CA . LYS A 1 109 ? -16.008 -3.831 12.181 1.00 92.81 109 LYS A CA 1
ATOM 880 C C . LYS A 1 109 ? -15.708 -3.299 13.589 1.00 92.81 109 LYS A C 1
ATOM 882 O O . LYS A 1 109 ? -16.370 -3.753 14.522 1.00 92.81 109 LYS A O 1
ATOM 887 N N . GLY A 1 110 ? -14.751 -2.382 13.747 1.00 90.44 110 GLY A N 1
ATOM 888 C CA . GLY A 1 110 ? -14.302 -1.863 15.045 1.00 90.44 110 GLY A CA 1
ATOM 889 C C . GLY A 1 110 ? -13.583 -2.917 15.892 1.00 90.44 110 GLY A C 1
ATOM 890 O O . GLY A 1 110 ? -13.786 -2.985 17.098 1.00 90.44 110 GLY A O 1
ATOM 891 N N . ARG A 1 111 ? -12.824 -3.819 15.255 1.00 88.38 111 ARG A N 1
ATOM 892 C CA . ARG A 1 111 ? -12.139 -4.947 15.920 1.00 88.38 111 ARG A CA 1
ATOM 893 C C . ARG A 1 111 ? -10.622 -4.811 15.948 1.00 88.38 111 ARG A C 1
ATOM 895 O O . ARG A 1 111 ? -9.967 -5.707 16.466 1.00 88.38 111 ARG A O 1
ATOM 902 N N . LEU A 1 112 ? -10.056 -3.768 15.350 1.00 87.06 112 LEU A N 1
ATOM 903 C CA . LEU A 1 112 ? -8.608 -3.614 15.253 1.00 87.06 112 LEU A CA 1
ATOM 904 C C . LEU A 1 112 ? -8.046 -3.050 16.564 1.00 87.06 112 LEU A C 1
ATOM 906 O O . LEU A 1 112 ? -8.474 -1.986 17.001 1.00 87.06 112 LEU A O 1
ATOM 910 N N . GLN A 1 113 ? -7.109 -3.762 17.191 1.00 79.12 113 GLN A N 1
ATOM 911 C CA . GLN A 1 113 ? -6.421 -3.284 18.395 1.00 79.12 113 GLN A CA 1
ATOM 912 C C . GLN A 1 113 ? -5.111 -2.580 18.047 1.00 79.12 113 GLN A C 1
ATOM 914 O O . GLN A 1 113 ? -4.405 -3.008 17.133 1.00 79.12 113 GLN A O 1
ATOM 919 N N . SER A 1 114 ? -4.761 -1.543 18.811 1.00 63.66 114 SER A N 1
ATOM 920 C CA . SER A 1 114 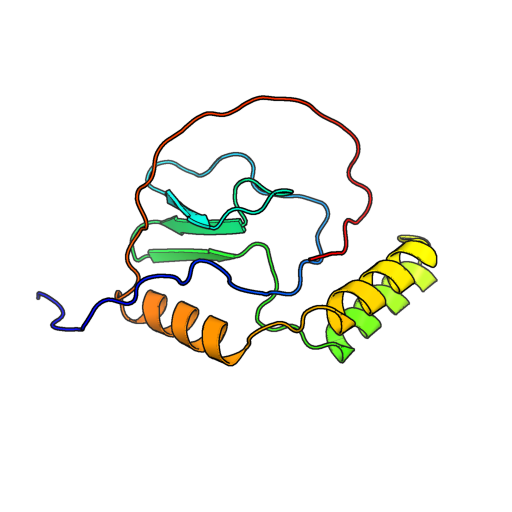? -3.431 -0.947 18.742 1.00 63.66 114 SER A CA 1
ATOM 921 C C . SER A 1 114 ? -2.394 -1.785 19.480 1.00 63.66 114 SER A C 1
ATOM 923 O O . SER A 1 114 ? -2.626 -2.310 20.570 1.00 63.66 114 SER A O 1
ATOM 925 N N . SER A 1 115 ? -1.221 -1.895 18.865 1.00 56.16 115 SER A N 1
ATOM 926 C CA . SER A 1 115 ? -0.027 -2.477 19.466 1.00 56.16 115 SER A CA 1
ATOM 927 C C . SER A 1 115 ? 0.756 -1.349 20.142 1.00 56.16 115 SER A C 1
ATOM 929 O O . SER A 1 115 ? 1.516 -0.650 19.482 1.00 56.16 115 SER A O 1
ATOM 931 N N . GLN A 1 116 ? 0.568 -1.113 21.441 1.00 42.00 116 GLN A N 1
ATOM 932 C CA . GLN A 1 116 ? 1.414 -0.154 22.161 1.00 42.00 116 GLN A CA 1
ATOM 933 C C . GLN A 1 116 ? 2.804 -0.760 22.425 1.00 42.00 116 GLN A C 1
ATOM 935 O O . GLN A 1 116 ? 2.921 -1.694 23.216 1.00 42.00 116 GLN A O 1
ATOM 940 N N . GLN A 1 117 ? 3.855 -0.200 21.816 1.00 37.28 117 GLN A N 1
ATOM 941 C CA . GLN A 1 117 ? 5.233 -0.244 22.332 1.00 37.28 117 GLN A CA 1
ATOM 942 C C . GLN A 1 117 ? 5.928 1.117 22.100 1.00 37.28 117 GLN A C 1
ATOM 944 O O . GLN A 1 117 ? 5.814 1.666 21.000 1.00 37.28 117 GLN A O 1
ATOM 949 N N . PRO A 1 118 ? 6.624 1.693 23.103 1.00 36.44 118 PRO A N 1
ATOM 950 C CA . PRO A 1 118 ? 7.313 2.977 22.970 1.00 36.44 118 PRO A CA 1
ATOM 951 C C . PRO A 1 118 ? 8.805 2.806 22.617 1.00 36.44 118 PRO A C 1
ATOM 953 O O . PRO A 1 118 ? 9.474 2.035 23.293 1.00 36.44 118 PRO A O 1
ATOM 956 N N . GLN A 1 119 ? 9.337 3.567 21.641 1.00 39.34 119 GLN A N 1
ATOM 957 C CA . GLN A 1 119 ? 10.472 4.510 21.819 1.00 39.34 119 GLN A CA 1
ATOM 958 C C . GLN A 1 119 ? 11.131 5.039 20.517 1.00 39.34 119 GLN A C 1
ATOM 960 O O . GLN A 1 119 ? 11.470 4.284 19.618 1.00 39.34 119 GLN A O 1
ATOM 965 N N . GLN A 1 120 ? 11.357 6.364 20.559 1.00 34.50 120 GLN A N 1
ATOM 966 C CA . GLN A 1 120 ? 12.495 7.198 20.110 1.00 34.50 120 GLN A CA 1
ATOM 967 C C . GLN A 1 120 ? 12.812 7.414 18.612 1.00 34.50 120 GLN A C 1
ATOM 969 O O . GLN A 1 120 ? 13.259 6.535 17.889 1.00 34.50 120 GLN A O 1
ATOM 974 N N . GLN A 1 121 ? 12.649 8.682 18.204 1.00 40.66 121 GLN A N 1
ATOM 975 C CA . GLN A 1 121 ? 13.055 9.294 16.934 1.00 40.66 121 GLN A CA 1
ATOM 976 C C . GLN A 1 121 ? 14.555 9.636 16.914 1.00 40.66 121 GLN A C 1
ATOM 978 O O . GLN A 1 121 ? 15.050 10.256 17.856 1.00 40.66 121 GLN A O 1
ATOM 983 N N . GLN A 1 122 ? 15.228 9.385 15.786 1.00 36.88 122 GLN A N 1
ATOM 984 C CA . GLN A 1 122 ? 16.425 10.125 15.366 1.00 36.88 122 GLN A CA 1
ATOM 985 C C . GLN A 1 122 ? 16.333 10.501 13.878 1.00 36.88 122 GLN A C 1
ATOM 987 O O . GLN A 1 122 ? 15.924 9.710 13.036 1.00 36.88 122 GLN A O 1
ATOM 992 N N . HIS A 1 123 ? 16.668 11.763 13.604 1.00 36.47 123 HIS A N 1
ATOM 993 C CA . HIS A 1 123 ? 16.668 12.449 12.308 1.00 36.47 123 HIS A CA 1
ATOM 994 C C . HIS A 1 123 ? 17.847 12.027 11.406 1.00 36.47 123 HIS A C 1
ATOM 996 O O . HIS A 1 123 ? 18.970 12.029 11.899 1.00 36.47 123 HIS A O 1
ATOM 1002 N N . GLN A 1 124 ? 17.646 11.899 10.082 1.00 43.19 124 GLN A N 1
ATOM 1003 C CA . GLN A 1 124 ? 18.243 12.796 9.061 1.00 43.19 124 GLN A CA 1
ATOM 1004 C C . GLN A 1 124 ? 17.838 12.465 7.607 1.00 43.19 124 GLN A C 1
ATOM 1006 O O . GLN A 1 124 ? 17.514 11.340 7.255 1.00 43.19 124 GLN A O 1
ATOM 1011 N N . LYS A 1 125 ? 17.844 13.530 6.793 1.00 37.25 125 LYS A N 1
ATOM 1012 C CA . LYS A 1 125 ? 17.366 13.700 5.407 1.00 37.25 125 LYS A CA 1
ATOM 1013 C C . LYS A 1 125 ? 18.236 12.990 4.353 1.00 37.25 125 LYS A C 1
ATOM 1015 O O . LYS A 1 125 ? 19.450 13.097 4.469 1.00 37.25 125 LYS A O 1
ATOM 1020 N N . GLN A 1 126 ? 17.645 12.534 3.234 1.00 34.31 126 GLN A N 1
ATOM 1021 C CA . GLN A 1 126 ? 17.922 13.043 1.865 1.00 34.31 126 GLN A CA 1
ATOM 1022 C C . GLN A 1 126 ? 17.180 12.282 0.741 1.00 34.31 126 GLN A C 1
ATOM 1024 O O . GLN A 1 126 ? 17.152 11.062 0.717 1.00 34.31 126 GLN A O 1
ATOM 1029 N N . GLN A 1 127 ? 16.649 13.072 -0.206 1.00 32.50 127 GLN A N 1
ATOM 1030 C CA . GLN A 1 127 ? 16.373 12.793 -1.630 1.00 32.50 127 GLN A CA 1
ATOM 1031 C C . GLN A 1 127 ? 15.547 11.538 -1.979 1.00 32.50 127 GLN A C 1
ATOM 1033 O O . GLN A 1 127 ? 16.066 10.462 -2.259 1.00 32.50 127 GLN A O 1
ATOM 1038 N N . LYS A 1 128 ? 14.227 11.742 -2.066 1.00 32.78 128 LYS A N 1
ATOM 1039 C CA . LYS A 1 128 ? 13.235 10.770 -2.535 1.00 32.78 128 LYS A CA 1
ATOM 1040 C C . LYS A 1 128 ? 13.175 10.756 -4.064 1.00 32.78 128 LYS A C 1
ATOM 1042 O O . LYS A 1 128 ? 12.461 11.541 -4.678 1.00 32.78 128 LYS A O 1
ATOM 1047 N N . ALA A 1 129 ? 13.941 9.856 -4.674 1.00 32.06 129 ALA A N 1
ATOM 1048 C CA . ALA A 1 129 ? 13.544 9.266 -5.949 1.00 32.06 129 ALA A CA 1
ATOM 1049 C C . ALA A 1 129 ? 12.333 8.351 -5.697 1.00 32.06 129 ALA A C 1
ATOM 1051 O O . ALA A 1 129 ? 12.231 7.803 -4.604 1.00 32.06 129 ALA A O 1
ATOM 1052 N N . ALA A 1 130 ? 11.447 8.176 -6.686 1.00 36.16 130 ALA A N 1
ATOM 1053 C CA . ALA A 1 130 ? 10.368 7.179 -6.676 1.00 36.16 130 ALA A CA 1
ATOM 1054 C C . ALA A 1 130 ? 10.839 5.862 -6.061 1.00 36.16 130 ALA A C 1
ATOM 1056 O O . ALA A 1 130 ? 11.571 5.099 -6.699 1.00 36.16 130 ALA A O 1
ATOM 1057 N N . GLN A 1 131 ? 10.481 5.632 -4.798 1.00 46.16 131 GLN A N 1
ATOM 1058 C CA . GLN A 1 131 ? 11.011 4.511 -4.052 1.00 46.16 131 GLN A CA 1
ATOM 1059 C C . GLN A 1 131 ? 9.957 3.427 -4.066 1.00 46.16 131 GLN A C 1
ATOM 1061 O O . GLN A 1 131 ? 9.075 3.295 -3.231 1.00 46.16 131 GLN A O 1
ATOM 1066 N N . LEU A 1 132 ? 10.068 2.669 -5.138 1.00 45.69 132 LEU A N 1
ATOM 1067 C CA . LEU A 1 132 ? 9.595 1.315 -5.225 1.00 45.69 132 LEU A CA 1
ATOM 1068 C C . LEU A 1 132 ? 10.378 0.488 -4.196 1.00 45.69 132 LEU A C 1
ATOM 1070 O O . LEU A 1 132 ? 11.608 0.644 -4.177 1.00 45.69 132 LEU A O 1
ATOM 1074 N N . VAL A 1 133 ? 9.690 -0.380 -3.425 1.00 40.09 133 VAL A N 1
ATOM 1075 C CA . VAL A 1 133 ? 10.194 -1.599 -2.717 1.00 40.09 133 VAL A CA 1
ATOM 1076 C C . VAL A 1 133 ? 9.948 -1.615 -1.190 1.00 40.09 133 VAL A C 1
ATOM 1078 O O . VAL A 1 133 ? 10.676 -0.942 -0.466 1.00 40.09 133 VAL A O 1
ATOM 1081 N N . LEU A 1 134 ? 9.020 -2.462 -0.695 1.00 38.88 134 LEU A N 1
ATOM 1082 C CA . LEU A 1 134 ? 9.217 -3.739 0.049 1.00 38.88 134 LEU A CA 1
ATOM 1083 C C . LEU A 1 134 ? 7.895 -4.353 0.540 1.00 38.88 134 LEU A C 1
ATOM 1085 O O . LEU A 1 134 ? 6.992 -3.580 0.901 1.00 38.88 134 LEU A O 1
#